Protein AF-A0A951I142-F1 (afdb_monomer)

Sequence (169 aa):
QSFSSNFLDASTYLPSLGVISCRGGTVGVTLNTLVACNNNSPLALSPLTGALIARDSRLITQEEYLNALNVGPVDPISGLPVGMQQVFLRGEAQTNTLVDVGNSKFAKFSDFRSSIGMELRVQVPIVNVPFRLIYAYNPNARRGFVDGVPNFFFDERKSVFRFSVGRTF

Secondary structure (DSSP, 8-state):
-----------SS----SEEEETTEEEE--HHHHHHHGGG--B-B-TTT-PEEEETTEEPBHHHHHHHHHHSPBPTTT-SBTT-EEE-------------STTSGGGSGGG----EEEEEEEEETTTTEEEEEEEEE-TT--EEE-TTSTT-EEE--SEEEEEEEPPP-

Nearest PDB structures (foldseek):
  8jx2-assembly1_D  TM=5.725E-01  e=5.400E+00  Staphylococcus aureus
  3anz-assembly1_A  TM=5.697E-01  e=9.063E+00  Staphylococcus aureus subsp. aureus Mu50

Solvent-accessible surface area (backbone atoms only — not comparable to full-atom values): 10702 Å² total; per-residue (Å²): 136,86,84,80,74,70,76,66,78,67,61,96,55,70,72,51,89,46,72,43,69,40,99,89,47,75,43,63,34,38,67,36,45,45,64,32,29,48,90,71,40,64,44,26,62,39,93,89,75,55,24,31,34,30,39,94,95,37,78,38,34,42,67,58,51,54,50,38,60,75,74,40,67,59,41,90,86,78,73,37,32,77,77,53,44,80,43,79,68,82,79,86,76,84,69,81,84,80,81,63,69,84,77,34,89,78,66,46,80,83,73,59,88,52,72,53,67,51,79,49,78,45,74,40,88,92,73,80,30,54,35,37,40,38,42,38,36,30,89,61,46,56,72,52,72,52,97,88,49,90,93,51,77,43,84,48,73,43,62,48,80,49,73,48,72,54,84,84,133

Radius of gyration: 36.81 Å; Cα contacts (8 Å, |Δi|>4): 239; chains: 1; bounding box: 65×28×104 Å

pLDDT: mean 73.98, std 14.58, range [32.69, 93.12]

Mean predicted aligned error: 17.91 Å

Structure (mmCIF, N/CA/C/O backbone):
data_AF-A0A951I142-F1
#
_entry.id   AF-A0A951I142-F1
#
loop_
_atom_site.group_PDB
_atom_site.id
_atom_site.type_symbol
_atom_site.label_atom_id
_atom_site.label_alt_id
_atom_site.label_comp_id
_atom_site.label_asym_id
_atom_site.label_entity_id
_atom_site.label_seq_id
_atom_site.pdbx_PDB_ins_code
_atom_site.Cartn_x
_atom_site.Cartn_y
_atom_s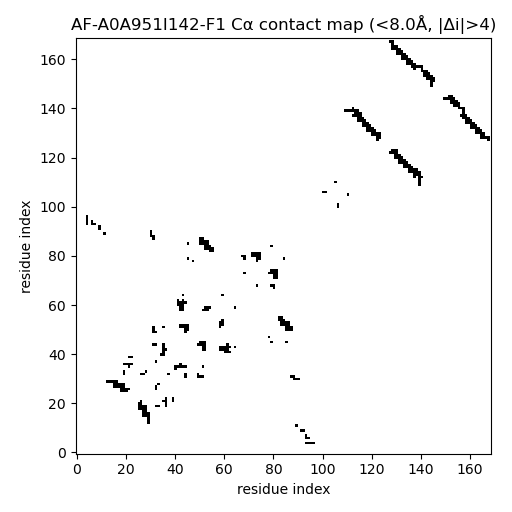ite.Cartn_z
_atom_site.occupancy
_atom_site.B_iso_or_equiv
_atom_site.auth_seq_id
_atom_site.auth_comp_id
_atom_site.auth_asym_id
_atom_site.auth_atom_id
_atom_site.pdbx_PDB_model_num
ATOM 1 N N . GLN A 1 1 ? -1.524 -13.698 -24.097 1.00 42.91 1 GLN A N 1
ATOM 2 C CA . GLN A 1 1 ? -1.167 -12.758 -23.016 1.00 42.91 1 GLN A CA 1
ATOM 3 C C . GLN A 1 1 ? -1.282 -13.538 -21.718 1.00 42.91 1 GLN A C 1
ATOM 5 O O . GLN A 1 1 ? -2.341 -14.092 -21.463 1.00 42.91 1 GLN A O 1
ATOM 10 N N . SER A 1 2 ? -0.170 -13.727 -21.009 1.00 32.69 2 SER A N 1
ATOM 11 C CA . SER A 1 2 ? -0.114 -14.514 -19.772 1.00 32.69 2 SER A CA 1
ATOM 12 C C . SER A 1 2 ? -0.295 -13.564 -18.597 1.00 32.69 2 SER A C 1
ATOM 14 O O . SER A 1 2 ? 0.588 -12.749 -18.338 1.00 32.69 2 SER A O 1
ATOM 16 N N . PHE A 1 3 ? -1.432 -13.652 -17.915 1.00 42.72 3 PHE A N 1
ATOM 17 C CA . PHE A 1 3 ? -1.680 -12.918 -16.680 1.00 42.72 3 PHE A CA 1
ATOM 18 C C . PHE A 1 3 ? -1.110 -13.743 -15.525 1.00 42.72 3 PHE A C 1
ATOM 20 O O . PHE A 1 3 ? -1.634 -14.805 -15.206 1.00 42.72 3 PHE A O 1
ATOM 27 N N . SER A 1 4 ? -0.004 -13.285 -14.941 1.00 44.56 4 SER A N 1
ATOM 28 C CA . SER A 1 4 ? 0.502 -13.819 -13.676 1.00 44.56 4 SER A CA 1
ATOM 29 C C . SER A 1 4 ? -0.005 -12.917 -12.557 1.00 44.56 4 SER A C 1
ATOM 31 O O . SER A 1 4 ? 0.505 -11.813 -12.363 1.00 44.56 4 SER A O 1
ATOM 33 N N . SER A 1 5 ? -1.048 -13.357 -11.858 1.00 44.28 5 SER A N 1
ATOM 34 C CA . SER A 1 5 ? -1.434 -12.791 -10.569 1.00 44.28 5 SER A CA 1
ATOM 35 C C . SER A 1 5 ? -0.555 -13.441 -9.504 1.00 44.28 5 SER A C 1
ATOM 37 O O . SER A 1 5 ? -0.893 -14.497 -8.972 1.00 44.28 5 SER A O 1
ATOM 39 N N . ASN A 1 6 ? 0.601 -12.844 -9.216 1.00 45.56 6 ASN A N 1
ATOM 40 C CA . ASN A 1 6 ? 1.310 -13.186 -7.990 1.00 45.56 6 ASN A CA 1
ATOM 41 C C . ASN A 1 6 ? 0.466 -12.666 -6.827 1.00 45.56 6 ASN A C 1
ATOM 43 O O . ASN A 1 6 ? 0.407 -11.461 -6.584 1.00 45.56 6 ASN A O 1
ATOM 47 N N . PHE A 1 7 ? -0.209 -13.578 -6.134 1.00 42.50 7 PHE A N 1
ATOM 48 C CA . PHE A 1 7 ? -0.746 -13.296 -4.815 1.00 42.50 7 PHE A CA 1
ATOM 49 C C . PHE A 1 7 ? 0.463 -13.048 -3.912 1.00 42.50 7 PHE A C 1
ATOM 51 O O . PHE A 1 7 ? 1.252 -13.956 -3.662 1.00 42.50 7 PHE A O 1
ATOM 58 N N . LEU A 1 8 ? 0.679 -11.796 -3.509 1.00 47.94 8 LEU A N 1
ATOM 59 C CA . LEU A 1 8 ? 1.603 -11.524 -2.417 1.00 47.94 8 LEU A CA 1
ATOM 60 C C . LEU A 1 8 ? 0.965 -12.121 -1.166 1.00 47.94 8 LEU A C 1
ATOM 62 O O . LEU A 1 8 ? -0.186 -11.794 -0.868 1.00 47.94 8 LEU A O 1
ATOM 66 N N . ASP A 1 9 ? 1.695 -12.980 -0.455 1.00 42.53 9 ASP A N 1
ATOM 67 C CA . ASP A 1 9 ? 1.294 -13.394 0.885 1.00 42.53 9 ASP A CA 1
ATOM 68 C C . ASP A 1 9 ? 1.057 -12.120 1.689 1.00 42.53 9 ASP A C 1
ATOM 70 O O . ASP A 1 9 ? 1.967 -11.303 1.871 1.00 42.53 9 ASP A O 1
ATOM 74 N N . ALA A 1 10 ? -0.199 -11.903 2.077 1.00 44.53 10 ALA A N 1
ATOM 75 C CA . ALA A 1 10 ? -0.598 -10.725 2.817 1.00 44.53 10 ALA A CA 1
ATOM 76 C C . ALA A 1 10 ? 0.326 -10.618 4.030 1.00 44.53 10 ALA A C 1
ATOM 78 O O . ALA A 1 10 ? 0.331 -11.511 4.885 1.00 44.53 10 ALA A O 1
ATOM 79 N N . SER A 1 11 ? 1.122 -9.543 4.110 1.00 45.88 11 SER A N 1
ATOM 80 C CA . SER A 1 11 ? 1.805 -9.249 5.359 1.00 45.88 11 SER A CA 1
ATOM 81 C C . SER A 1 11 ? 0.704 -9.198 6.407 1.00 45.88 11 SER A C 1
ATOM 83 O O . SER A 1 11 ? -0.268 -8.452 6.284 1.00 45.88 11 SER A O 1
ATOM 85 N N . THR A 1 12 ? 0.824 -10.055 7.417 1.00 44.72 12 THR A N 1
ATOM 86 C CA . THR A 1 12 ? -0.150 -10.268 8.500 1.00 44.72 12 THR A CA 1
ATOM 87 C C . THR A 1 12 ? -0.493 -8.994 9.274 1.00 44.72 12 THR A C 1
ATOM 89 O O . THR A 1 12 ? -1.394 -8.981 10.109 1.00 44.72 12 THR A O 1
ATOM 92 N N . TYR A 1 13 ? 0.195 -7.913 8.937 1.00 47.22 13 TYR A N 1
ATOM 93 C CA . TYR A 1 13 ? 0.008 -6.553 9.357 1.00 47.22 13 TYR A CA 1
ATOM 94 C C . TYR A 1 13 ? 0.108 -5.725 8.077 1.00 47.22 13 TYR A C 1
ATOM 96 O O . TYR A 1 13 ? 1.177 -5.678 7.469 1.00 47.22 13 TYR A O 1
ATOM 104 N N . LEU A 1 14 ? -0.973 -5.078 7.637 1.00 50.75 14 LEU A N 1
ATOM 105 C CA . LEU A 1 14 ? -0.798 -3.853 6.856 1.00 50.75 14 LEU A CA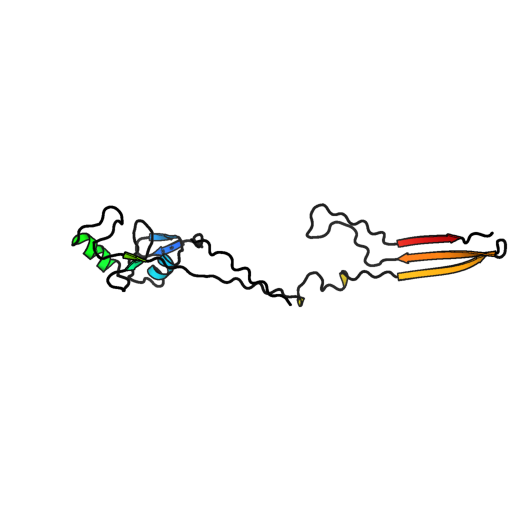 1
ATOM 106 C C . LEU A 1 14 ? 0.090 -2.958 7.737 1.00 50.75 14 LEU A C 1
ATOM 108 O O . LEU A 1 14 ? -0.359 -2.620 8.839 1.00 50.75 14 LEU A O 1
ATOM 112 N N . PRO A 1 15 ? 1.348 -2.645 7.360 1.00 52.84 15 PRO A N 1
ATOM 113 C CA . PRO A 1 15 ? 2.117 -1.666 8.113 1.00 52.84 15 PRO A CA 1
ATOM 114 C C . PRO A 1 15 ? 1.267 -0.402 8.146 1.00 52.84 15 PRO A C 1
ATOM 116 O O . PRO A 1 15 ? 0.698 -0.025 7.118 1.00 52.84 15 PRO A O 1
ATOM 119 N N . SER A 1 16 ? 1.081 0.168 9.338 1.00 56.44 16 SER A N 1
ATOM 120 C CA . SER A 1 16 ? 0.056 1.179 9.551 1.00 56.44 16 SER A CA 1
ATOM 121 C C . SER A 1 16 ? 0.185 2.277 8.504 1.00 56.44 16 SER A C 1
ATOM 123 O O . SER A 1 16 ? 1.187 2.991 8.491 1.00 56.44 16 SER A O 1
ATOM 125 N N . LEU A 1 17 ? -0.812 2.419 7.626 1.00 65.62 17 LEU A N 1
ATOM 126 C CA . LEU A 1 17 ? -0.804 3.388 6.520 1.00 65.62 17 LEU A CA 1
ATOM 127 C C . LEU A 1 17 ? -0.955 4.846 7.009 1.00 65.62 17 LEU A C 1
ATOM 129 O O . LEU A 1 17 ? -1.375 5.723 6.261 1.00 65.62 17 LEU A O 1
ATOM 133 N N . GLY A 1 18 ? -0.646 5.103 8.280 1.00 77.94 18 GLY A N 1
ATOM 134 C CA . GLY A 1 18 ? -0.824 6.364 8.976 1.00 77.94 18 GLY A CA 1
ATOM 135 C C . GLY A 1 18 ? -1.423 6.164 10.365 1.00 77.94 18 GLY A C 1
ATOM 136 O O . GLY A 1 18 ? -1.420 5.063 10.925 1.00 77.94 18 GLY A O 1
ATOM 137 N N . VAL A 1 19 ? -1.961 7.252 10.905 1.00 82.75 19 VAL A N 1
ATOM 138 C CA . VAL A 1 19 ? -2.717 7.281 12.159 1.00 82.75 19 VAL A CA 1
ATOM 139 C C . VAL A 1 19 ? -4.148 7.728 11.888 1.00 82.75 19 VAL A C 1
ATOM 141 O O . VAL A 1 19 ? -4.388 8.557 11.012 1.00 82.75 19 VAL A O 1
ATOM 144 N N . ILE A 1 20 ? -5.100 7.180 12.636 1.00 84.69 20 ILE A N 1
ATOM 145 C CA . ILE A 1 20 ? -6.508 7.580 12.610 1.00 84.69 20 ILE A CA 1
ATOM 146 C C . ILE A 1 20 ? -6.900 8.133 13.981 1.00 84.69 20 ILE A C 1
ATOM 148 O O . ILE A 1 20 ? -6.397 7.686 15.015 1.00 84.69 20 ILE A O 1
ATOM 152 N N . SER A 1 21 ? -7.773 9.140 13.980 1.00 84.56 21 SER A N 1
ATOM 153 C CA . SER A 1 21 ? -8.368 9.672 15.205 1.00 84.56 21 SER A CA 1
ATOM 154 C C . SER A 1 21 ? -9.431 8.707 15.723 1.00 84.56 21 SER A C 1
ATOM 156 O O . SER A 1 21 ? -10.316 8.293 14.977 1.00 84.56 21 SER A O 1
ATOM 158 N N . CYS A 1 22 ? -9.340 8.363 17.000 1.00 83.12 22 CYS A N 1
ATOM 159 C CA . CYS A 1 22 ? -10.247 7.472 17.704 1.00 83.12 22 CYS A CA 1
ATOM 160 C C . CYS A 1 22 ? -10.724 8.117 19.006 1.00 83.12 22 CYS A C 1
ATOM 162 O O . CYS A 1 22 ? -10.130 9.068 19.524 1.00 83.12 22 CYS A O 1
ATOM 164 N N . ARG A 1 23 ? -11.782 7.551 19.592 1.00 74.69 23 ARG A N 1
ATOM 165 C CA . ARG A 1 23 ? -12.269 7.943 20.919 1.00 74.69 23 ARG A CA 1
ATOM 166 C C . ARG A 1 23 ? -11.183 7.619 21.960 1.00 74.69 23 ARG A C 1
ATOM 168 O O . ARG A 1 23 ? -10.997 6.465 22.329 1.00 74.69 23 ARG A O 1
ATOM 175 N N . GLY A 1 24 ? -10.436 8.639 22.388 1.00 74.19 24 GLY A N 1
ATOM 176 C CA . GLY A 1 24 ? -9.335 8.504 23.352 1.00 74.19 24 GLY A CA 1
ATOM 177 C C . GLY A 1 24 ? -7.922 8.727 22.798 1.00 74.19 24 GLY A C 1
ATOM 178 O O . GLY A 1 24 ? -6.973 8.611 23.567 1.00 74.19 24 GLY A O 1
ATOM 179 N N . GLY A 1 25 ? -7.750 9.078 21.516 1.00 79.31 25 GLY A N 1
ATOM 180 C CA . GLY A 1 25 ? -6.443 9.481 20.984 1.00 79.31 25 GLY A CA 1
ATOM 181 C C . GLY A 1 25 ? -6.239 9.169 19.504 1.00 79.31 25 GLY A C 1
ATOM 182 O O . GLY A 1 25 ? -7.184 8.902 18.767 1.00 79.31 25 GLY A O 1
ATOM 183 N N . THR A 1 26 ? -4.982 9.202 19.068 1.00 82.12 26 THR A N 1
ATOM 184 C CA . THR A 1 26 ? -4.578 8.743 17.733 1.00 82.12 26 THR A CA 1
ATOM 185 C C . THR A 1 26 ? -3.978 7.347 17.837 1.00 82.12 26 THR A C 1
ATOM 187 O O . THR A 1 26 ? -3.190 7.067 18.738 1.00 82.12 26 THR A O 1
ATOM 190 N N . VAL A 1 27 ? -4.362 6.453 16.929 1.00 81.31 27 VAL A N 1
ATOM 191 C CA . VAL A 1 27 ? -3.848 5.075 16.875 1.00 81.31 27 VAL A CA 1
ATOM 192 C C . VAL A 1 27 ? -3.393 4.736 15.465 1.00 81.31 27 VAL A C 1
ATOM 194 O O . VAL A 1 27 ? -3.862 5.324 14.489 1.00 81.31 27 VAL A O 1
ATOM 197 N N . GLY A 1 28 ? -2.482 3.770 15.353 1.00 81.94 28 GLY A N 1
ATOM 198 C CA . GLY A 1 28 ? -2.040 3.254 14.062 1.00 81.94 28 GLY A CA 1
ATOM 199 C C . GLY A 1 28 ? -3.207 2.696 13.246 1.00 81.94 28 GLY A C 1
ATOM 200 O O . GLY A 1 28 ? -4.099 2.019 13.765 1.00 81.94 28 GLY A O 1
ATOM 201 N N . VAL A 1 29 ? -3.197 2.989 11.949 1.00 82.75 29 VAL A N 1
ATOM 202 C CA . VAL A 1 29 ? -4.170 2.477 10.982 1.00 82.75 29 VAL A CA 1
ATOM 203 C C . VAL A 1 29 ? -3.993 0.966 10.827 1.00 82.75 29 VAL A C 1
ATOM 205 O O . VAL A 1 29 ? -2.986 0.494 10.317 1.00 82.75 29 VAL A O 1
ATOM 208 N N . THR A 1 30 ? -4.994 0.205 11.248 1.00 82.88 30 THR A N 1
ATOM 209 C CA . THR A 1 30 ? -5.127 -1.245 11.059 1.00 82.88 30 THR A CA 1
ATOM 210 C C . THR A 1 30 ? -6.574 -1.540 10.677 1.00 82.88 30 THR A C 1
ATOM 212 O O . THR A 1 30 ? -7.450 -0.711 10.911 1.00 82.88 30 THR A O 1
ATOM 215 N N . LEU A 1 31 ? -6.873 -2.719 10.129 1.00 84.44 31 LEU A N 1
ATOM 216 C CA . LEU A 1 31 ? -8.261 -3.077 9.795 1.00 84.44 31 LEU A CA 1
ATOM 217 C C . LEU A 1 31 ? -9.191 -3.001 11.020 1.00 84.44 31 LEU A C 1
ATOM 219 O O . LEU A 1 31 ? -10.311 -2.508 10.909 1.00 84.44 31 LEU A O 1
ATOM 223 N N . ASN A 1 32 ? -8.704 -3.406 12.196 1.00 88.19 32 ASN A N 1
ATOM 224 C CA . ASN A 1 32 ? -9.463 -3.332 13.447 1.00 88.19 32 ASN A CA 1
ATOM 225 C C . ASN A 1 32 ? -9.742 -1.882 13.865 1.00 88.19 32 ASN A C 1
ATOM 227 O O . ASN A 1 32 ? -10.880 -1.540 14.181 1.00 88.19 32 ASN A O 1
ATOM 231 N N . THR A 1 33 ? -8.718 -1.020 13.846 1.00 85.88 33 THR A N 1
ATOM 232 C CA . THR A 1 33 ? -8.860 0.393 14.235 1.00 85.88 33 THR A CA 1
ATOM 233 C C . THR A 1 33 ? -9.657 1.193 13.210 1.00 85.88 33 THR A C 1
ATOM 235 O O . THR A 1 33 ? -10.387 2.097 13.597 1.00 85.88 33 THR A O 1
ATOM 238 N N . LEU A 1 34 ? -9.613 0.831 11.923 1.00 87.25 34 LEU A N 1
ATOM 239 C CA . LEU A 1 34 ? -10.508 1.401 10.916 1.00 87.25 34 LEU A CA 1
ATOM 240 C C . LEU A 1 34 ? -11.959 1.076 11.239 1.00 87.25 34 LEU A C 1
ATOM 242 O O . LEU A 1 34 ? -12.777 1.980 11.261 1.00 87.25 34 LEU A O 1
ATOM 246 N N . VAL A 1 35 ? -12.291 -0.181 11.526 1.00 88.19 35 VAL A N 1
ATOM 247 C CA . VAL A 1 35 ? -13.680 -0.542 11.843 1.00 88.19 35 VAL A CA 1
ATOM 248 C C . VAL A 1 35 ? -14.146 0.112 13.143 1.00 88.19 35 VAL A C 1
ATOM 250 O O . VAL A 1 35 ? -15.246 0.654 13.180 1.00 88.19 35 VAL A O 1
ATOM 253 N N . ALA A 1 36 ? -13.309 0.126 14.182 1.00 87.56 36 ALA A N 1
ATOM 254 C CA . ALA A 1 36 ? -13.675 0.723 15.464 1.00 87.56 36 ALA A CA 1
ATOM 255 C C . ALA A 1 36 ? -13.761 2.257 15.435 1.00 87.56 36 ALA A C 1
ATOM 257 O O . ALA A 1 36 ? -14.576 2.833 16.151 1.00 87.56 36 ALA A O 1
ATOM 258 N N . CYS A 1 37 ? -12.959 2.936 14.615 1.00 87.88 37 CYS A N 1
ATOM 259 C CA . CYS A 1 37 ? -12.877 4.399 14.632 1.00 87.88 37 CYS A CA 1
ATOM 260 C C . CYS A 1 37 ? -13.482 5.077 13.406 1.00 87.88 37 CYS A C 1
ATOM 262 O O . CYS A 1 37 ? -13.600 6.303 13.384 1.00 87.88 37 CYS A O 1
ATOM 264 N N . ASN A 1 38 ? -13.910 4.314 12.399 1.00 85.88 38 ASN A N 1
ATOM 265 C CA . ASN A 1 38 ? -14.650 4.870 11.278 1.00 85.88 38 ASN A CA 1
ATOM 266 C C . ASN A 1 38 ? -15.959 5.491 11.780 1.00 85.88 38 ASN A C 1
ATOM 268 O O . ASN A 1 38 ? -16.754 4.841 12.458 1.00 85.88 38 ASN A O 1
ATOM 272 N N . ASN A 1 39 ? -16.162 6.763 11.441 1.00 82.75 39 ASN A N 1
ATOM 273 C CA . ASN A 1 39 ? -17.351 7.537 11.784 1.00 82.75 39 ASN A CA 1
ATOM 274 C C . ASN A 1 39 ? -17.733 7.497 13.281 1.00 82.75 39 ASN A C 1
ATOM 276 O O . ASN A 1 39 ? -18.913 7.451 13.619 1.00 82.75 39 ASN A O 1
ATOM 280 N N . ASN A 1 40 ? -16.737 7.493 14.179 1.00 74.25 40 ASN A N 1
ATOM 281 C CA . ASN A 1 40 ? -16.938 7.442 15.634 1.00 74.25 40 ASN A CA 1
ATOM 282 C C . ASN A 1 40 ? -17.825 6.272 16.095 1.00 74.25 40 ASN A C 1
ATOM 284 O O . ASN A 1 40 ? -18.698 6.444 16.949 1.00 74.25 40 ASN A O 1
ATOM 288 N N . SER A 1 41 ? -17.615 5.080 15.528 1.00 86.88 41 SER A N 1
ATOM 289 C CA . SER A 1 41 ? -18.342 3.892 15.973 1.00 86.88 41 SER A CA 1
ATOM 290 C C . SER A 1 41 ? -18.115 3.640 17.478 1.00 86.88 41 SER A C 1
ATOM 292 O O . SER A 1 41 ? -17.021 3.891 17.991 1.00 86.88 41 SER A O 1
ATOM 294 N N . PRO A 1 42 ? -19.115 3.133 18.219 1.00 89.56 42 PR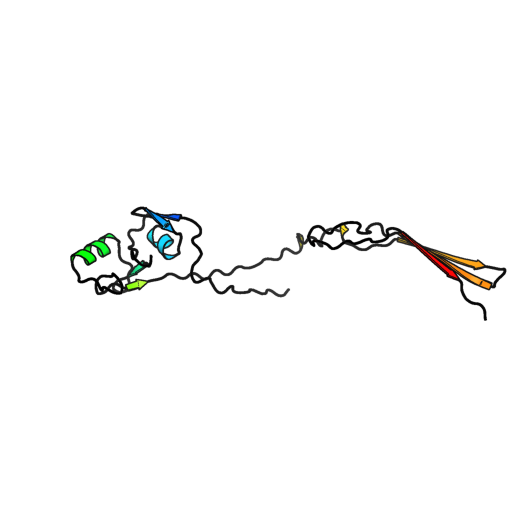O A N 1
ATOM 295 C CA . PRO A 1 42 ? -18.989 2.925 19.658 1.00 89.56 42 PRO A CA 1
ATOM 296 C C . PRO A 1 42 ? -18.204 1.656 20.026 1.00 89.56 42 PRO A C 1
ATOM 298 O O . PRO A 1 42 ? -18.256 1.255 21.183 1.00 89.56 42 PRO A O 1
ATOM 301 N N . LEU A 1 43 ? -17.528 0.989 19.086 1.00 91.50 43 LEU A N 1
ATOM 302 C CA . LEU A 1 43 ? -16.925 -0.336 19.275 1.00 91.50 43 LEU A CA 1
ATOM 303 C C . LEU A 1 43 ? -15.700 -0.316 20.208 1.00 91.50 43 LEU A C 1
ATOM 305 O O . LEU A 1 43 ? -14.917 0.633 20.212 1.00 91.50 43 LEU A O 1
ATOM 309 N N . ALA A 1 44 ? -15.520 -1.384 20.989 1.00 89.56 44 ALA A N 1
ATOM 310 C CA . ALA A 1 44 ? -14.384 -1.534 21.897 1.00 89.56 44 ALA A CA 1
ATOM 311 C C . ALA A 1 44 ? -13.160 -2.169 21.218 1.00 89.56 44 ALA A C 1
ATOM 313 O O . ALA A 1 44 ? -13.278 -3.122 20.441 1.00 89.56 44 ALA A O 1
ATOM 314 N N . LEU A 1 45 ? -11.975 -1.688 21.599 1.00 89.06 45 LEU A N 1
ATOM 315 C CA . LEU A 1 45 ? -10.680 -2.250 21.222 1.00 89.06 45 LEU A CA 1
ATOM 316 C C . LEU A 1 45 ? -9.940 -2.754 22.466 1.00 89.06 45 LEU A C 1
ATOM 318 O O . LEU A 1 45 ? -9.973 -2.107 23.514 1.00 89.06 45 LEU A O 1
ATOM 322 N N . SER A 1 46 ? -9.240 -3.882 22.342 1.00 86.00 46 SER A N 1
ATOM 323 C CA . SER A 1 46 ? -8.359 -4.382 23.398 1.00 86.00 46 SER A CA 1
ATOM 324 C C . SER A 1 46 ? -7.163 -3.439 23.581 1.00 86.00 46 SER A C 1
ATOM 326 O O . SER A 1 46 ? -6.476 -3.148 22.596 1.00 86.00 46 SER A O 1
ATOM 328 N N . PRO A 1 47 ? -6.860 -2.997 24.817 1.00 78.31 47 PRO A N 1
ATOM 329 C CA . PRO A 1 47 ? -5.742 -2.092 25.078 1.00 78.31 47 PRO A CA 1
ATOM 330 C C . PRO A 1 47 ? -4.377 -2.747 24.832 1.00 78.31 47 PRO A C 1
ATOM 332 O O . PRO A 1 47 ? -3.402 -2.042 24.591 1.00 78.31 47 PRO A O 1
ATOM 335 N N . LEU A 1 48 ? -4.299 -4.082 24.885 1.00 76.94 48 LEU A N 1
ATOM 336 C CA . LEU A 1 48 ? -3.039 -4.812 24.756 1.00 76.94 48 LEU A CA 1
ATOM 337 C C . LEU A 1 48 ? -2.689 -5.116 23.292 1.00 76.94 48 LEU A C 1
ATOM 339 O O . LEU A 1 48 ? -1.531 -5.034 22.897 1.00 76.94 48 LEU A O 1
ATOM 343 N N . THR A 1 49 ? -3.689 -5.489 22.488 1.00 78.06 49 THR A N 1
ATOM 344 C CA . THR A 1 49 ? -3.480 -6.024 21.130 1.00 78.06 49 THR A CA 1
ATOM 345 C C . THR A 1 49 ? -4.092 -5.174 20.021 1.00 78.06 49 THR A C 1
ATOM 347 O O . THR A 1 49 ? -3.839 -5.441 18.848 1.00 78.06 49 THR A O 1
ATOM 350 N N . GLY A 1 50 ? -4.925 -4.177 20.345 1.00 81.56 50 GLY A N 1
ATOM 351 C CA . GLY A 1 50 ? -5.681 -3.417 19.343 1.00 81.56 50 GLY A CA 1
ATOM 352 C C . GLY A 1 50 ? -6.702 -4.268 18.572 1.00 81.56 50 GLY A C 1
ATOM 353 O O . GLY A 1 50 ? -7.133 -3.890 17.481 1.00 81.56 50 GLY A O 1
ATOM 354 N N . ALA A 1 51 ? -7.060 -5.442 19.099 1.00 87.62 51 ALA A N 1
ATOM 355 C CA . ALA A 1 51 ? -8.092 -6.312 18.544 1.00 87.62 51 ALA A CA 1
ATOM 356 C C . ALA A 1 51 ? -9.494 -5.765 18.821 1.00 87.62 51 ALA A C 1
ATOM 358 O O . ALA A 1 51 ? -9.706 -5.105 19.839 1.00 87.62 51 ALA A O 1
ATOM 359 N N . LEU A 1 52 ? -10.463 -6.098 17.969 1.00 90.00 52 LEU A N 1
ATOM 360 C CA . LEU A 1 52 ? -11.871 -5.873 18.292 1.00 90.00 52 LEU A CA 1
ATOM 361 C C . LEU A 1 52 ? -12.285 -6.827 19.411 1.00 90.00 52 LEU A C 1
ATOM 363 O O . LEU A 1 52 ? -11.830 -7.971 19.450 1.00 90.00 52 LEU A O 1
ATOM 367 N N . ILE A 1 53 ? -13.156 -6.376 20.307 1.00 92.19 53 ILE A N 1
ATOM 368 C CA . ILE A 1 53 ? -13.684 -7.238 21.365 1.00 92.19 53 ILE A CA 1
ATOM 369 C C . ILE A 1 53 ? -15.076 -7.717 20.964 1.00 92.19 53 ILE A C 1
ATOM 371 O O . ILE A 1 53 ? -15.937 -6.928 20.567 1.00 92.19 53 ILE A O 1
ATOM 375 N N . ALA A 1 54 ? -15.292 -9.022 21.077 1.00 93.12 54 ALA A N 1
ATOM 376 C CA . ALA A 1 54 ? -16.576 -9.658 20.856 1.00 93.12 54 ALA A CA 1
ATOM 377 C C . ALA A 1 54 ? -17.046 -10.394 22.111 1.00 93.12 54 ALA A C 1
ATOM 379 O O . ALA A 1 54 ? -16.245 -10.901 22.897 1.00 93.12 54 ALA A O 1
ATOM 380 N N . ARG A 1 55 ? -18.364 -10.473 22.266 1.00 91.50 55 ARG A N 1
ATOM 381 C CA . ARG A 1 55 ? -19.055 -11.269 23.277 1.00 91.50 55 ARG A CA 1
ATOM 382 C C . ARG A 1 55 ? -20.257 -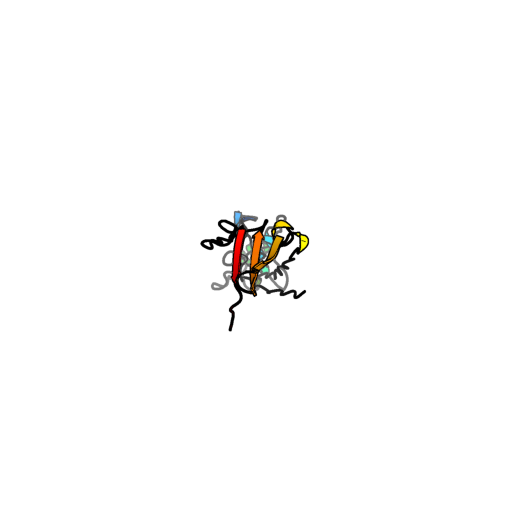11.925 22.614 1.00 91.50 55 ARG A C 1
ATOM 384 O O . ARG A 1 55 ? -20.973 -11.250 21.882 1.00 91.50 55 ARG A O 1
ATOM 391 N N . ASP A 1 56 ? -20.465 -13.220 22.841 1.00 89.38 56 ASP A N 1
ATOM 392 C CA . ASP A 1 56 ? -21.637 -13.957 22.342 1.00 89.38 56 ASP A CA 1
ATOM 393 C C . ASP A 1 56 ? -21.919 -13.703 20.844 1.00 89.38 56 ASP A C 1
ATOM 395 O O . ASP A 1 56 ? -23.040 -13.394 20.451 1.00 89.38 56 ASP A O 1
ATOM 399 N N . SER A 1 57 ? -20.882 -13.782 19.996 1.00 87.50 57 SER A N 1
ATOM 400 C CA . SER A 1 57 ? -20.916 -13.542 18.535 1.00 87.50 57 SER A CA 1
ATOM 401 C C . SER A 1 57 ? -21.215 -12.113 18.048 1.00 87.50 57 SER A C 1
ATOM 403 O O . SER A 1 57 ? -21.296 -11.894 16.839 1.00 87.50 57 SER A O 1
ATOM 405 N N . ARG A 1 58 ? -21.300 -11.115 18.938 1.00 92.12 58 ARG A N 1
ATOM 406 C CA 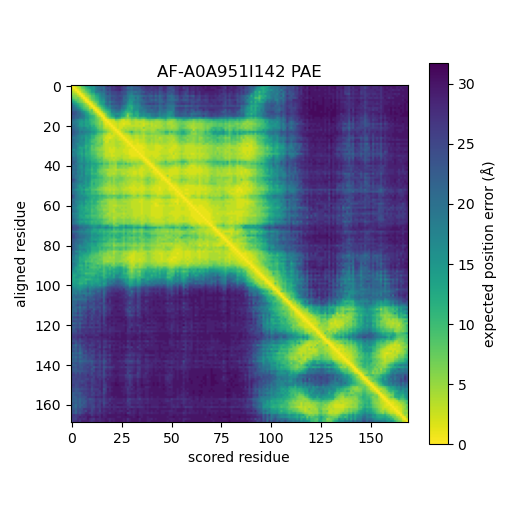. ARG A 1 58 ? -21.411 -9.695 18.559 1.00 92.12 58 ARG A CA 1
ATOM 407 C C . ARG A 1 58 ? -20.206 -8.883 19.014 1.00 92.12 58 ARG A C 1
ATOM 409 O O . ARG A 1 58 ? -19.618 -9.156 20.058 1.00 92.12 58 ARG A O 1
ATOM 416 N N . LEU A 1 59 ? -19.860 -7.856 18.242 1.00 92.31 59 LEU A N 1
ATOM 417 C CA . LEU A 1 59 ? -18.901 -6.845 18.684 1.00 92.31 59 LEU A CA 1
ATOM 418 C C . LEU A 1 59 ? -19.536 -6.001 19.793 1.00 92.31 59 LEU A C 1
ATOM 420 O O . LEU A 1 59 ? -20.721 -5.668 19.720 1.00 92.31 59 LEU A O 1
ATOM 424 N N . ILE A 1 60 ? -18.754 -5.675 20.818 1.00 92.88 60 ILE A N 1
ATOM 425 C CA . ILE A 1 60 ? -19.237 -4.903 21.968 1.00 92.88 60 ILE A CA 1
ATOM 426 C C . ILE A 1 60 ? -18.844 -3.435 21.860 1.00 92.88 60 ILE A C 1
ATOM 428 O O . ILE A 1 60 ? -17.884 -3.075 21.172 1.00 92.88 60 ILE A O 1
ATOM 432 N N . THR A 1 61 ? -19.571 -2.582 22.579 1.00 92.88 61 THR A N 1
ATOM 433 C CA . THR A 1 61 ? -19.229 -1.164 22.676 1.00 92.88 61 THR A CA 1
ATOM 434 C C . THR A 1 61 ? -18.175 -0.906 23.749 1.00 92.88 61 THR A C 1
ATOM 436 O O . THR A 1 61 ? -18.001 -1.695 24.678 1.00 92.88 61 THR A O 1
ATOM 439 N N . GLN A 1 62 ? -17.474 0.224 23.650 1.00 88.44 62 GLN A N 1
ATOM 440 C CA . GLN A 1 62 ? -16.501 0.659 24.653 1.00 88.44 62 GLN A CA 1
ATOM 441 C C . GLN A 1 62 ? -17.142 0.794 26.040 1.00 88.44 62 GLN A C 1
ATOM 443 O O . GLN A 1 62 ? -16.532 0.433 27.040 1.00 88.44 62 GLN A O 1
ATOM 448 N N . GLU A 1 63 ? -18.382 1.268 26.107 1.00 90.19 63 GLU A N 1
ATOM 449 C CA . GLU A 1 63 ? -19.124 1.417 27.362 1.00 90.19 63 GLU A CA 1
ATOM 450 C C . GLU A 1 63 ? -19.486 0.055 27.967 1.00 90.19 63 GLU A C 1
ATOM 452 O O . GLU A 1 63 ? -19.333 -0.146 29.170 1.00 90.19 63 GLU A O 1
ATOM 457 N N . GLU A 1 64 ? -19.882 -0.912 27.134 1.00 90.56 64 GLU A N 1
ATOM 458 C CA . GLU A 1 64 ? -20.131 -2.287 27.574 1.00 90.56 64 GLU A CA 1
ATOM 459 C C . GLU A 1 64 ? -18.847 -2.961 28.083 1.00 90.56 64 GLU A C 1
ATOM 461 O O . GLU A 1 64 ? -18.870 -3.643 29.108 1.00 90.56 64 GLU A O 1
ATOM 466 N N . TYR A 1 65 ? -17.716 -2.717 27.416 1.00 89.88 65 TYR A N 1
ATOM 467 C CA . TYR A 1 65 ? -16.402 -3.183 27.855 1.00 89.88 65 TYR A CA 1
ATOM 468 C C . TYR A 1 65 ? -15.993 -2.586 29.209 1.00 89.88 65 TYR A C 1
ATOM 470 O O . TYR A 1 65 ? -15.608 -3.321 30.118 1.00 89.88 65 TYR A O 1
ATOM 478 N N . LEU A 1 66 ? -16.127 -1.267 29.377 1.00 89.44 66 LEU A N 1
ATOM 479 C CA . LEU A 1 66 ? -15.810 -0.585 30.635 1.00 89.44 66 LEU A CA 1
ATOM 480 C C . LEU A 1 66 ? -16.714 -1.053 31.779 1.00 89.44 66 LEU A C 1
ATOM 482 O O . LEU A 1 66 ? -16.238 -1.255 32.893 1.00 89.44 66 LEU A O 1
ATOM 486 N N . ASN A 1 67 ? -18.002 -1.273 31.513 1.00 91.44 67 ASN A N 1
ATOM 487 C CA . ASN A 1 67 ? -18.910 -1.822 32.514 1.00 91.44 67 ASN A CA 1
ATOM 488 C C . ASN A 1 67 ? -18.503 -3.251 32.912 1.00 91.44 67 ASN A C 1
ATOM 490 O O . ASN A 1 67 ? -18.456 -3.578 34.094 1.00 91.44 67 ASN A O 1
ATOM 494 N N . ALA A 1 68 ? -18.125 -4.092 31.945 1.00 88.38 68 ALA A N 1
ATOM 495 C CA . ALA A 1 68 ? -17.675 -5.452 32.225 1.00 88.38 68 ALA A CA 1
ATOM 496 C C . ALA A 1 68 ? -16.370 -5.508 33.035 1.00 88.38 68 ALA A C 1
ATOM 498 O O . ALA A 1 68 ? -16.239 -6.382 33.891 1.00 88.38 68 ALA A O 1
ATOM 499 N N . LEU A 1 69 ? -15.447 -4.562 32.824 1.00 87.81 69 LEU A N 1
ATOM 500 C CA . LEU A 1 69 ? -14.238 -4.421 33.646 1.00 87.81 69 LEU A CA 1
ATOM 501 C C . LEU A 1 69 ? -14.548 -4.108 35.117 1.00 87.81 69 LEU A C 1
ATOM 503 O O . LEU A 1 69 ? -13.788 -4.508 35.992 1.00 87.81 69 LEU A O 1
ATOM 507 N N . ASN A 1 70 ? -15.656 -3.416 35.398 1.00 87.25 70 ASN A N 1
ATOM 508 C CA . ASN A 1 70 ? -16.058 -3.079 36.767 1.00 87.25 70 ASN A CA 1
ATOM 509 C C . ASN A 1 70 ? -16.810 -4.216 37.479 1.00 87.25 70 ASN A C 1
ATOM 511 O O . ASN A 1 70 ? -16.880 -4.225 38.706 1.00 87.25 70 ASN A O 1
ATOM 515 N N . VAL A 1 71 ? -17.407 -5.147 36.727 1.00 85.50 71 VAL A N 1
ATOM 516 C CA . VAL A 1 71 ? -18.310 -6.182 37.265 1.00 85.50 71 VAL A CA 1
ATOM 517 C C . VAL A 1 71 ? -17.640 -7.556 37.357 1.00 85.50 71 VAL A C 1
ATOM 519 O O . VAL A 1 71 ? -17.960 -8.330 38.258 1.00 85.50 71 VAL A O 1
ATOM 522 N N . GLY A 1 72 ? -16.752 -7.892 36.418 1.00 79.75 72 GLY A N 1
ATOM 523 C CA . GLY A 1 72 ? -16.215 -9.244 36.265 1.00 79.75 72 GLY A CA 1
ATOM 524 C C . GLY A 1 72 ? -14.733 -9.377 36.622 1.00 79.75 72 GLY A C 1
ATOM 525 O O . GLY A 1 72 ? -13.975 -8.418 36.485 1.00 79.75 72 GLY A O 1
ATOM 526 N N . PRO A 1 73 ? -14.281 -10.581 37.025 1.00 84.81 73 PRO A N 1
ATOM 527 C CA . PRO A 1 73 ? -12.858 -10.877 37.081 1.00 84.81 73 PRO A CA 1
ATOM 528 C C . PRO A 1 73 ? -12.246 -10.753 35.679 1.00 84.81 73 PRO A C 1
ATOM 530 O O . PRO A 1 73 ? -12.843 -11.163 34.678 1.00 84.81 73 PRO A O 1
ATOM 533 N N . VAL A 1 74 ? -11.050 -10.177 35.623 1.00 86.12 74 VAL A N 1
ATOM 534 C CA . VAL A 1 74 ? -10.263 -10.011 34.398 1.00 86.12 74 VAL A CA 1
ATOM 535 C C . VAL A 1 74 ? -9.212 -11.110 34.355 1.00 86.12 74 VAL A C 1
ATOM 537 O O . VAL A 1 74 ? -8.511 -11.342 35.340 1.00 86.12 74 VAL A O 1
ATOM 540 N N . ASP A 1 75 ? -9.113 -11.798 33.223 1.00 83.12 75 ASP A N 1
ATOM 541 C CA . ASP A 1 75 ? -8.092 -12.822 33.019 1.00 83.12 75 ASP A CA 1
ATOM 542 C C . ASP A 1 75 ? -6.696 -12.166 32.909 1.00 83.12 75 ASP A C 1
ATOM 544 O O . ASP A 1 75 ? -6.502 -11.295 32.054 1.00 83.12 75 ASP A O 1
ATOM 548 N N . PRO A 1 76 ? -5.709 -12.557 33.742 1.00 81.12 76 PRO A N 1
ATOM 549 C CA . PRO A 1 76 ? -4.379 -11.945 33.755 1.00 81.12 76 PRO A CA 1
ATOM 550 C C . PRO A 1 76 ? -3.572 -12.157 32.468 1.00 81.12 76 PRO A C 1
ATOM 552 O O . PRO A 1 76 ? -2.624 -11.412 32.231 1.00 81.12 76 PRO A O 1
ATOM 555 N N . ILE A 1 77 ? -3.910 -13.157 31.645 1.00 79.31 77 ILE A N 1
ATOM 556 C CA . ILE A 1 77 ? -3.171 -13.447 30.406 1.00 79.31 77 ILE A CA 1
ATOM 557 C C . ILE A 1 77 ? -3.724 -12.621 29.243 1.00 79.31 77 ILE A C 1
ATOM 559 O O . ILE A 1 77 ? -2.968 -11.991 28.505 1.00 79.31 77 ILE A O 1
ATOM 563 N N . SER A 1 78 ? -5.046 -12.624 29.064 1.00 77.19 78 SER A N 1
ATOM 564 C CA . SER A 1 78 ? -5.696 -11.922 27.951 1.00 77.19 78 SER A CA 1
ATOM 565 C C . SER A 1 78 ? -6.039 -10.460 28.250 1.00 77.19 78 SER A C 1
ATOM 567 O O . SER A 1 78 ? -6.290 -9.698 27.313 1.00 77.19 78 SER A O 1
ATOM 569 N N . GLY A 1 79 ? -6.052 -10.060 29.526 1.00 80.94 79 GLY A N 1
ATOM 570 C CA . GLY A 1 79 ? -6.441 -8.720 29.968 1.00 80.94 79 GLY A CA 1
ATOM 571 C C . GLY A 1 79 ? -7.915 -8.400 29.710 1.00 80.94 79 GLY A C 1
ATOM 572 O O . GLY A 1 79 ? -8.284 -7.227 29.678 1.00 80.94 79 GLY A O 1
ATOM 573 N N . LEU A 1 80 ? -8.748 -9.421 29.482 1.00 87.38 80 LEU A N 1
ATOM 574 C CA . LEU A 1 80 ? -10.164 -9.275 29.161 1.00 87.38 80 LEU A CA 1
ATOM 575 C C . LEU A 1 80 ? -11.066 -9.810 30.285 1.00 87.38 80 LEU A C 1
ATOM 577 O O . LEU A 1 80 ? -10.709 -10.788 30.949 1.00 87.38 80 LEU A O 1
ATOM 581 N N . PRO A 1 81 ? -12.254 -9.211 30.486 1.00 88.00 81 PRO A N 1
ATOM 582 C CA . PRO A 1 81 ? -13.299 -9.791 31.322 1.00 88.00 81 PRO A CA 1
ATOM 583 C C . PRO A 1 81 ? -13.728 -11.180 30.834 1.00 88.00 81 PRO A C 1
ATOM 585 O O . PRO A 1 81 ? -13.763 -11.450 29.629 1.00 88.00 81 PRO A O 1
ATOM 588 N N . VAL A 1 82 ? -14.118 -12.050 31.768 1.00 84.19 82 VAL A N 1
ATOM 589 C CA . VAL A 1 82 ? -14.625 -13.394 31.443 1.00 84.19 82 VAL A CA 1
ATOM 590 C C . VAL A 1 82 ? -15.802 -13.318 30.459 1.00 84.19 82 VAL A C 1
ATOM 592 O O . VAL A 1 82 ? -16.759 -12.570 30.662 1.00 84.19 82 VAL A O 1
ATOM 595 N N . GLY A 1 83 ? -15.733 -14.121 29.393 1.00 85.69 83 GLY A N 1
ATOM 596 C CA . GLY A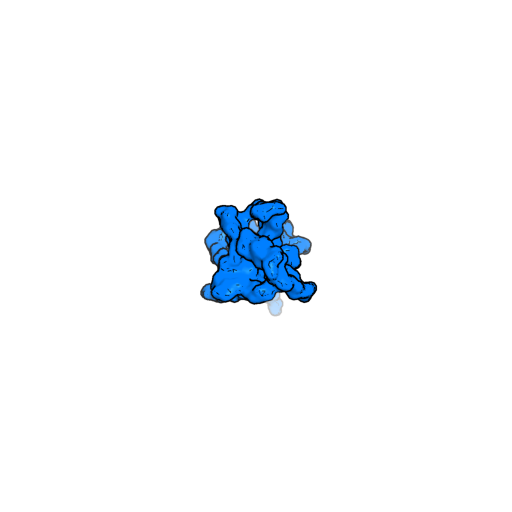 1 83 ? -16.750 -14.180 28.335 1.00 85.69 83 GLY A CA 1
ATOM 597 C C . GLY A 1 83 ? -16.515 -13.224 27.161 1.00 85.69 83 GLY A C 1
ATOM 598 O O . GLY A 1 83 ? -17.318 -13.205 26.230 1.00 85.69 83 GLY A O 1
ATOM 599 N N . MET A 1 84 ? -15.426 -12.451 27.175 1.00 90.06 84 MET A N 1
ATOM 600 C CA . MET A 1 84 ? -15.007 -11.622 26.043 1.00 90.06 84 MET A CA 1
ATOM 601 C C . MET A 1 84 ? -13.856 -12.268 25.275 1.00 90.06 84 MET A C 1
ATOM 603 O O . MET A 1 84 ? -12.953 -12.863 25.859 1.00 90.06 84 MET A O 1
ATOM 607 N N . GLN A 1 85 ? -13.873 -12.116 23.953 1.00 90.75 85 GLN A N 1
ATOM 608 C CA . GLN A 1 85 ? -12.856 -12.655 23.059 1.00 90.75 85 GLN A CA 1
ATOM 609 C C . GLN A 1 85 ? -12.303 -11.570 22.133 1.00 90.75 85 GLN A C 1
ATOM 611 O O . GLN A 1 85 ? -13.011 -10.657 21.710 1.00 90.75 85 GLN A O 1
ATOM 616 N N . GLN A 1 86 ? -11.020 -11.700 21.801 1.00 90.19 86 GLN A N 1
ATOM 617 C CA . GLN A 1 86 ? -10.338 -10.863 20.818 1.00 90.19 86 GLN A CA 1
ATOM 618 C C . GLN A 1 86 ? -10.624 -11.373 19.404 1.00 90.19 86 GLN A C 1
ATOM 620 O O . GLN A 1 86 ? -10.418 -12.551 19.111 1.00 90.19 86 GLN A O 1
ATOM 625 N N . VAL A 1 87 ? -11.053 -10.479 18.519 1.00 89.31 87 VAL A N 1
ATOM 626 C CA . VAL A 1 87 ? -11.304 -10.752 17.103 1.00 89.31 87 VAL A CA 1
ATOM 627 C C . VAL A 1 87 ? -10.396 -9.867 16.258 1.00 89.31 87 VAL A C 1
ATOM 629 O O . VAL A 1 87 ? -10.320 -8.652 16.448 1.00 89.31 87 VAL A O 1
ATOM 632 N N . PHE A 1 88 ? -9.709 -10.491 15.305 1.00 88.25 88 PHE A N 1
ATOM 633 C CA . PHE A 1 88 ? -8.819 -9.811 14.372 1.00 88.25 88 PHE A CA 1
ATOM 634 C C . PHE A 1 88 ? -9.399 -9.877 12.968 1.00 88.25 88 PHE A C 1
ATOM 636 O O . PHE A 1 88 ? -9.672 -10.962 12.453 1.00 88.25 88 PHE A O 1
ATOM 643 N N . LEU A 1 89 ? -9.545 -8.718 12.337 1.00 84.94 89 LEU A N 1
ATOM 644 C CA . LEU A 1 89 ? -9.915 -8.619 10.937 1.00 84.94 89 LEU A CA 1
ATOM 645 C C . LEU A 1 89 ? -8.674 -8.770 10.065 1.00 84.94 89 LEU A C 1
ATOM 647 O O . LEU A 1 89 ? -7.639 -8.143 10.303 1.00 84.94 89 LEU A O 1
ATOM 651 N N . ARG A 1 90 ? -8.799 -9.604 9.035 1.00 81.25 90 ARG A N 1
ATOM 652 C CA . ARG A 1 90 ? -7.784 -9.811 8.005 1.00 81.25 90 ARG A CA 1
ATOM 653 C C . ARG A 1 90 ? -8.424 -9.539 6.653 1.00 81.25 90 ARG A C 1
ATOM 655 O O . ARG A 1 90 ? -9.529 -10.002 6.394 1.00 81.25 90 ARG A O 1
ATOM 662 N N . GLY A 1 91 ? -7.743 -8.747 5.837 1.00 73.94 91 GLY A N 1
ATOM 663 C CA . GLY A 1 91 ? -8.161 -8.408 4.485 1.00 73.94 91 GLY A CA 1
ATOM 664 C C . GLY A 1 91 ? -7.115 -8.912 3.508 1.00 73.94 91 GLY A C 1
ATOM 665 O O . GLY A 1 91 ? -5.922 -8.713 3.728 1.00 73.94 91 GLY A O 1
ATOM 666 N N . GLU A 1 92 ? -7.564 -9.564 2.445 1.00 72.75 92 GLU A N 1
ATOM 667 C CA . GLU A 1 92 ? -6.716 -9.967 1.330 1.00 72.75 92 GLU A CA 1
ATOM 668 C C . GLU A 1 92 ? -6.764 -8.866 0.267 1.00 72.75 92 GLU A C 1
ATOM 670 O O . GLU A 1 92 ? -7.841 -8.414 -0.125 1.00 72.75 92 GLU A O 1
ATOM 675 N N . ALA A 1 93 ? -5.599 -8.397 -0.177 1.00 65.94 93 ALA A N 1
ATOM 676 C CA . ALA A 1 93 ? -5.496 -7.413 -1.247 1.00 65.94 93 ALA A CA 1
ATOM 677 C C . ALA A 1 93 ? -4.881 -8.081 -2.478 1.00 65.94 93 ALA A C 1
ATOM 679 O O . ALA A 1 93 ? -3.711 -8.455 -2.470 1.00 65.94 93 ALA A O 1
ATOM 680 N N . GLN A 1 94 ? -5.665 -8.211 -3.549 1.00 62.66 94 GLN A N 1
ATOM 681 C CA . GLN A 1 94 ? -5.163 -8.671 -4.840 1.00 62.66 94 GLN A CA 1
ATOM 682 C C . GLN A 1 94 ? -4.704 -7.463 -5.663 1.00 62.66 94 GLN A C 1
ATOM 684 O O . GLN A 1 94 ? -5.513 -6.626 -6.067 1.00 62.66 94 GLN A O 1
ATOM 689 N N . THR A 1 95 ? -3.403 -7.361 -5.931 1.00 62.50 95 THR A N 1
ATOM 690 C CA . THR A 1 95 ? -2.859 -6.346 -6.837 1.00 62.50 95 THR A CA 1
ATOM 691 C C . THR A 1 95 ? -2.844 -6.892 -8.263 1.00 62.50 95 THR A C 1
ATOM 693 O O . THR A 1 95 ? -2.063 -7.770 -8.616 1.00 62.50 95 THR A O 1
ATOM 696 N N . ASN A 1 96 ? -3.729 -6.374 -9.114 1.00 69.88 96 ASN A N 1
ATOM 697 C CA . ASN A 1 96 ? -3.723 -6.701 -10.538 1.00 69.88 96 ASN A CA 1
ATOM 698 C C . ASN A 1 96 ? -2.804 -5.719 -11.270 1.00 69.88 96 ASN A C 1
ATOM 700 O O . ASN A 1 96 ? -3.078 -4.520 -11.319 1.00 69.88 96 ASN A O 1
ATOM 704 N N . THR A 1 97 ? -1.706 -6.210 -11.841 1.00 67.12 97 THR A N 1
ATOM 705 C CA . THR A 1 97 ? -0.819 -5.395 -12.675 1.00 67.12 97 THR A CA 1
ATOM 706 C C . THR A 1 97 ? -1.351 -5.369 -14.107 1.00 67.12 97 THR A C 1
ATOM 708 O O . THR A 1 97 ? -1.266 -6.343 -14.852 1.00 67.12 97 THR A O 1
ATOM 711 N N . LEU A 1 98 ? -1.938 -4.240 -14.506 1.00 70.50 98 LEU A N 1
ATOM 712 C CA . LEU A 1 98 ? -2.333 -4.018 -15.894 1.00 70.50 98 LEU A CA 1
ATOM 713 C C . LEU A 1 98 ? -1.113 -3.509 -16.674 1.00 70.50 98 LEU A C 1
ATOM 715 O O . LEU A 1 98 ? -0.635 -2.401 -16.435 1.00 70.50 98 LEU A O 1
ATOM 719 N N . VAL A 1 99 ? -0.589 -4.319 -17.593 1.00 63.78 99 VAL A N 1
ATOM 720 C CA . VAL A 1 99 ? 0.495 -3.896 -18.490 1.00 63.78 99 VAL A CA 1
ATOM 721 C C . VAL A 1 99 ? -0.123 -3.230 -19.719 1.00 63.78 99 VAL A C 1
ATOM 723 O O . VAL A 1 99 ? -0.615 -3.909 -20.618 1.00 63.78 99 VAL A O 1
ATOM 726 N N . ASP A 1 100 ? -0.102 -1.896 -19.755 1.00 65.38 100 ASP A N 1
ATOM 727 C CA . ASP A 1 100 ? -0.497 -1.114 -20.930 1.00 65.38 100 ASP A CA 1
ATOM 728 C C . ASP A 1 100 ? 0.614 -1.156 -21.993 1.00 65.38 100 ASP A C 1
ATOM 730 O O . ASP A 1 100 ? 1.674 -0.537 -21.862 1.00 65.38 100 ASP A O 1
ATOM 734 N N . VAL A 1 101 ? 0.374 -1.918 -23.061 1.00 64.94 101 VAL A N 1
ATOM 735 C CA . VAL A 1 101 ? 1.315 -2.076 -24.179 1.00 64.94 101 VAL A CA 1
ATOM 736 C C . VAL A 1 101 ? 1.404 -0.792 -25.020 1.00 64.94 101 VAL A C 1
ATOM 738 O O . VAL A 1 101 ? 2.447 -0.540 -25.625 1.00 64.94 101 VAL A O 1
ATOM 741 N N . GLY A 1 102 ? 0.370 0.061 -25.014 1.00 62.62 102 GLY A N 1
ATOM 742 C CA . GLY A 1 102 ? 0.323 1.309 -25.786 1.00 62.62 102 GLY A CA 1
ATOM 743 C C . GLY A 1 102 ? 1.269 2.397 -25.269 1.00 62.62 102 GLY A C 1
ATOM 744 O O . GLY A 1 102 ? 1.805 3.168 -26.061 1.00 62.62 102 GLY A O 1
ATOM 745 N N . ASN A 1 103 ? 1.546 2.406 -23.961 1.00 54.75 103 ASN A N 1
ATOM 746 C CA . ASN A 1 103 ? 2.517 3.296 -23.306 1.00 54.75 103 ASN A CA 1
ATOM 747 C C . ASN A 1 103 ? 3.892 2.654 -23.070 1.00 54.75 103 ASN A C 1
ATOM 749 O O . ASN A 1 103 ? 4.760 3.235 -22.410 1.00 54.75 103 ASN A O 1
ATOM 753 N N . SER A 1 104 ? 4.122 1.446 -23.586 1.00 55.31 104 SER A N 1
ATOM 754 C CA . SER A 1 104 ? 5.421 0.798 -23.444 1.00 55.31 104 SER A CA 1
ATOM 755 C C . SER A 1 104 ? 6.502 1.623 -24.161 1.00 55.31 104 SER A C 1
ATOM 757 O O . SER A 1 104 ? 6.315 2.081 -25.289 1.00 55.31 104 SER A O 1
ATOM 759 N N . LYS A 1 105 ? 7.673 1.809 -23.528 1.00 55.16 105 LYS A N 1
ATOM 760 C CA . LYS A 1 105 ? 8.824 2.537 -24.113 1.00 55.16 105 LYS A CA 1
ATOM 761 C C . LYS A 1 105 ? 9.271 1.989 -25.487 1.00 55.16 105 LYS A C 1
ATOM 763 O O . LYS A 1 105 ? 10.019 2.666 -26.182 1.00 55.16 105 LYS A O 1
ATOM 768 N N . PHE A 1 106 ? 8.779 0.814 -25.884 1.00 54.38 106 PHE A N 1
ATOM 769 C CA . PHE A 1 106 ? 9.005 0.152 -27.169 1.00 54.38 106 PHE A CA 1
ATOM 770 C C . PHE A 1 106 ? 8.083 0.628 -28.311 1.00 54.38 106 PHE A C 1
ATOM 772 O O . PHE A 1 106 ? 8.338 0.292 -29.463 1.00 54.38 106 PHE A O 1
ATOM 779 N N . ALA A 1 107 ? 7.036 1.418 -28.035 1.00 50.41 107 ALA A N 1
ATOM 780 C CA . ALA A 1 107 ? 6.113 1.942 -29.053 1.00 50.41 107 ALA A CA 1
ATOM 781 C C . ALA A 1 107 ? 6.628 3.207 -29.770 1.00 50.41 107 ALA A C 1
ATOM 783 O O . ALA A 1 107 ? 5.990 3.716 -30.693 1.00 50.41 107 ALA A O 1
ATOM 784 N N . LYS A 1 108 ? 7.792 3.741 -29.377 1.00 56.81 108 LYS A N 1
ATOM 785 C CA . LYS A 1 108 ? 8.420 4.828 -30.129 1.00 56.81 108 LYS A CA 1
ATOM 786 C C . LYS A 1 108 ? 9.010 4.251 -31.414 1.00 56.81 108 LYS A C 1
ATOM 788 O O . LYS A 1 108 ? 9.962 3.482 -31.366 1.00 56.81 108 LYS A O 1
ATOM 793 N N . PHE A 1 109 ? 8.538 4.729 -32.567 1.00 56.88 109 PHE A N 1
ATOM 794 C CA . PHE A 1 109 ? 9.172 4.533 -33.885 1.00 56.88 109 PHE A CA 1
ATOM 795 C C . PHE A 1 109 ? 10.694 4.817 -33.893 1.00 56.88 109 PHE A C 1
ATOM 797 O O . PHE A 1 109 ? 11.410 4.361 -34.778 1.00 56.88 109 PHE A O 1
ATOM 804 N N . SER A 1 110 ? 11.191 5.530 -32.876 1.00 57.03 110 SER A N 1
ATOM 805 C CA . SER A 1 110 ? 12.606 5.755 -32.569 1.00 57.03 110 SER A CA 1
ATOM 806 C C . SER A 1 110 ? 13.414 4.495 -32.228 1.00 57.03 110 SER A C 1
ATOM 808 O O . SER A 1 110 ? 14.634 4.585 -32.205 1.00 57.03 110 SER A O 1
ATOM 810 N N . ASP A 1 111 ? 12.805 3.341 -31.951 1.00 56.50 111 ASP A N 1
ATOM 811 C CA . ASP A 1 111 ? 13.532 2.124 -31.550 1.00 56.50 111 ASP A CA 1
ATOM 812 C C . ASP A 1 111 ? 13.734 1.115 -32.691 1.00 56.50 111 ASP A C 1
ATOM 814 O O . ASP A 1 111 ? 14.389 0.084 -32.517 1.00 56.50 111 ASP A O 1
ATOM 818 N N . PHE A 1 112 ? 13.238 1.425 -33.891 1.00 60.41 112 PHE A N 1
ATOM 819 C CA . PHE A 1 112 ? 13.384 0.562 -35.058 1.00 60.41 112 PHE A CA 1
ATOM 820 C C . PHE A 1 112 ? 14.805 0.655 -35.641 1.00 60.41 112 PHE A C 1
ATOM 822 O O . PHE A 1 112 ? 15.243 1.715 -36.102 1.00 60.41 112 PHE A O 1
ATOM 829 N N . ARG A 1 113 ? 15.549 -0.460 -35.633 1.00 63.75 113 ARG A N 1
ATOM 830 C CA . ARG A 1 113 ? 16.867 -0.558 -36.282 1.00 63.75 113 ARG A CA 1
ATOM 831 C C . ARG A 1 113 ? 16.672 -0.550 -37.798 1.00 63.75 113 ARG A C 1
ATOM 833 O O . ARG A 1 113 ? 16.207 -1.531 -38.368 1.00 63.75 113 ARG A O 1
ATOM 840 N N . SER A 1 114 ? 17.035 0.551 -38.448 1.00 61.78 114 SER A N 1
ATOM 841 C CA . SER A 1 114 ? 17.021 0.682 -39.908 1.00 61.78 114 SER A CA 1
ATOM 842 C C . SER A 1 114 ? 18.411 1.072 -40.399 1.00 61.78 114 SER A C 1
ATOM 844 O O . SER A 1 114 ? 19.087 1.885 -39.780 1.00 61.78 114 SER A O 1
ATOM 846 N N . SER A 1 115 ? 18.866 0.481 -41.501 1.00 66.38 115 SER A N 1
ATOM 847 C CA . SER A 1 115 ? 20.140 0.830 -42.134 1.00 66.38 115 SER A CA 1
ATOM 848 C C . SER A 1 115 ? 19.927 1.044 -43.623 1.00 66.38 115 SER A C 1
ATOM 850 O O . SER A 1 115 ? 19.326 0.202 -44.285 1.00 66.38 115 SER A O 1
ATOM 852 N N . ILE A 1 116 ? 20.445 2.148 -44.146 1.00 78.25 116 ILE A N 1
ATOM 853 C CA . ILE A 1 116 ? 20.442 2.484 -45.569 1.00 78.25 116 ILE A CA 1
ATOM 854 C C . ILE A 1 116 ? 21.851 2.218 -46.094 1.00 78.25 116 ILE A C 1
ATOM 856 O O . ILE A 1 116 ? 22.820 2.657 -45.480 1.00 78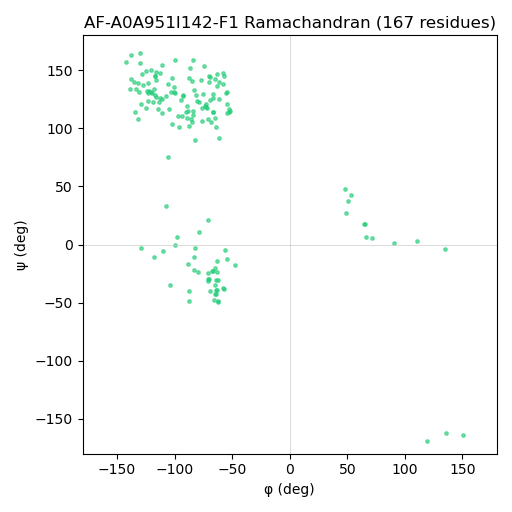.25 116 ILE A O 1
ATOM 860 N N . GLY A 1 117 ? 21.998 1.503 -47.207 1.00 80.88 117 GLY A N 1
ATOM 861 C CA . GLY A 1 117 ? 23.313 1.209 -47.773 1.00 80.88 117 GLY A CA 1
ATOM 862 C C . GLY A 1 117 ? 23.347 1.245 -49.295 1.00 80.88 117 GLY A C 1
ATOM 863 O O . GLY A 1 117 ? 22.321 1.096 -49.950 1.00 80.88 117 GLY A O 1
ATOM 864 N N . MET A 1 118 ? 24.544 1.451 -49.838 1.00 82.31 118 MET A N 1
ATOM 865 C CA . MET A 1 118 ? 24.851 1.444 -51.265 1.00 82.31 118 MET A CA 1
ATOM 866 C C . MET A 1 118 ? 25.936 0.401 -51.538 1.00 82.31 118 MET A C 1
ATOM 868 O O . MET A 1 118 ? 26.971 0.388 -50.868 1.00 82.31 118 MET A O 1
ATOM 872 N N . GLU A 1 119 ? 25.705 -0.459 -52.530 1.00 85.38 119 GLU A N 1
ATOM 873 C CA . GLU A 1 119 ? 26.676 -1.442 -53.011 1.00 85.38 119 GLU A CA 1
ATOM 874 C C . GLU A 1 119 ? 27.102 -1.095 -54.443 1.00 85.38 119 GLU A C 1
ATOM 876 O O . GLU A 1 119 ? 26.268 -1.025 -55.343 1.00 85.38 119 GLU A O 1
ATOM 881 N N . LEU A 1 120 ? 28.405 -0.909 -54.662 1.00 83.56 120 LEU A N 1
ATOM 882 C CA . LEU A 1 120 ? 29.000 -0.708 -55.982 1.00 83.56 120 LEU A CA 1
ATOM 883 C C . LEU A 1 120 ? 29.850 -1.928 -56.346 1.00 83.56 120 LEU A C 1
ATOM 885 O O . LEU A 1 120 ? 30.764 -2.300 -55.608 1.00 83.56 120 LEU A O 1
ATOM 889 N N . ARG A 1 121 ? 29.568 -2.541 -57.498 1.00 81.88 121 ARG A N 1
ATOM 890 C CA . ARG A 1 121 ? 30.331 -3.675 -58.035 1.00 81.88 121 ARG A CA 1
ATOM 891 C C . ARG A 1 121 ? 31.016 -3.249 -59.326 1.00 81.88 121 ARG A C 1
ATOM 893 O O . ARG A 1 121 ? 30.337 -2.931 -60.295 1.00 81.88 121 ARG A O 1
ATOM 900 N N . VAL A 1 122 ? 32.346 -3.253 -59.335 1.00 80.50 122 VAL A N 1
ATOM 901 C CA . VAL A 1 122 ? 33.159 -2.887 -60.503 1.00 80.50 122 VAL A CA 1
ATOM 902 C C . VAL A 1 122 ? 34.029 -4.075 -60.887 1.00 80.50 122 VAL A C 1
ATOM 904 O O . VAL A 1 122 ? 34.679 -4.678 -60.037 1.00 80.50 122 VAL A O 1
ATOM 907 N N . GLN A 1 123 ? 34.047 -4.430 -62.168 1.00 77.88 123 GLN A N 1
ATOM 908 C CA . GLN A 1 123 ? 34.989 -5.415 -62.695 1.00 77.88 123 GLN A CA 1
ATOM 909 C C . GLN A 1 123 ? 36.259 -4.686 -63.122 1.00 77.88 123 GLN A C 1
ATOM 911 O O . GLN A 1 123 ? 36.206 -3.796 -63.969 1.00 77.88 123 GLN A O 1
ATOM 916 N N . VAL A 1 124 ? 37.393 -5.025 -62.506 1.00 79.25 124 VAL A N 1
ATOM 917 C CA . VAL A 1 124 ? 38.669 -4.378 -62.828 1.00 79.25 124 VAL A CA 1
ATOM 918 C C . VAL A 1 124 ? 39.277 -5.083 -64.047 1.00 79.25 124 VAL A C 1
ATOM 920 O O . VAL A 1 124 ? 39.641 -6.256 -63.937 1.00 79.25 124 VAL A O 1
ATOM 923 N N . PRO A 1 125 ? 39.427 -4.400 -65.197 1.00 68.81 125 PRO A N 1
ATOM 924 C CA . PRO A 1 125 ? 39.813 -5.038 -66.460 1.00 68.81 125 PRO A CA 1
ATOM 925 C C . PRO A 1 125 ? 41.244 -5.590 -66.452 1.00 68.81 125 PRO A C 1
ATOM 927 O O . PRO A 1 125 ? 41.553 -6.509 -67.196 1.00 68.81 125 PRO A O 1
ATOM 930 N N . ILE A 1 126 ? 42.109 -5.061 -65.582 1.00 74.19 126 ILE A N 1
ATOM 931 C CA . ILE A 1 126 ? 43.528 -5.438 -65.508 1.00 74.19 126 ILE A CA 1
ATOM 932 C C . ILE A 1 126 ? 43.730 -6.762 -64.745 1.00 74.19 126 ILE A C 1
ATOM 934 O O . ILE A 1 126 ? 44.732 -7.437 -64.950 1.00 74.19 126 ILE A O 1
ATOM 938 N N . VAL A 1 127 ? 42.788 -7.150 -63.872 1.00 70.69 127 VAL A N 1
ATOM 939 C CA . VAL A 1 127 ? 42.958 -8.285 -62.937 1.00 70.69 127 VAL A CA 1
ATOM 940 C C . VAL A 1 127 ? 41.786 -9.285 -62.997 1.00 70.69 127 VAL A C 1
ATOM 942 O O . VAL A 1 127 ? 41.822 -10.312 -62.334 1.00 70.69 127 VAL A O 1
ATOM 945 N N . ASN A 1 128 ? 40.740 -9.030 -63.799 1.00 69.44 128 ASN A N 1
ATOM 946 C CA . ASN A 1 128 ? 39.539 -9.877 -63.941 1.00 69.44 128 ASN A CA 1
ATOM 947 C C . ASN A 1 128 ? 38.896 -10.306 -62.601 1.00 69.44 128 ASN A C 1
ATOM 949 O O . ASN A 1 128 ? 38.241 -11.344 -62.500 1.00 69.44 128 ASN A O 1
ATOM 953 N N . VAL A 1 129 ? 39.081 -9.505 -61.548 1.00 76.62 129 VAL A N 1
ATOM 954 C CA . VAL A 1 129 ? 38.478 -9.743 -60.233 1.00 76.62 129 VAL A CA 1
ATOM 955 C C . VAL A 1 129 ? 37.332 -8.770 -59.992 1.00 76.62 129 VAL A C 1
ATOM 957 O O . VAL A 1 129 ? 37.451 -7.578 -60.300 1.00 76.62 129 VAL A O 1
ATOM 960 N N . PRO A 1 130 ? 36.210 -9.243 -59.419 1.00 77.25 130 PRO A N 1
ATOM 961 C CA . PRO A 1 130 ? 35.131 -8.366 -59.011 1.00 77.25 130 PRO A CA 1
ATOM 962 C C . PRO A 1 130 ? 35.559 -7.586 -57.767 1.00 77.25 130 PRO A C 1
ATOM 964 O O . PRO A 1 130 ? 35.847 -8.165 -56.716 1.00 77.25 130 PRO A O 1
ATOM 967 N N . PHE A 1 131 ? 35.562 -6.265 -57.883 1.00 82.81 131 PHE A N 1
ATOM 968 C CA . PHE A 1 131 ? 35.720 -5.348 -56.768 1.00 82.81 131 PHE A CA 1
ATOM 969 C C . PHE A 1 131 ? 34.338 -4.960 -56.244 1.00 82.81 131 PHE A C 1
ATOM 971 O O . PHE A 1 131 ? 33.471 -4.551 -57.022 1.00 82.81 131 PHE A O 1
ATOM 978 N N . ARG A 1 132 ? 34.102 -5.095 -54.935 1.00 87.00 132 ARG A N 1
ATOM 979 C CA . ARG A 1 132 ? 32.835 -4.674 -54.316 1.00 87.00 132 ARG A CA 1
ATOM 980 C C . ARG A 1 132 ? 33.084 -3.658 -53.227 1.00 87.00 132 ARG A C 1
ATOM 982 O O . ARG A 1 132 ? 33.906 -3.892 -52.342 1.00 87.00 132 ARG A O 1
ATOM 989 N N . LEU A 1 133 ? 32.311 -2.587 -53.271 1.00 84.12 133 LEU A N 1
ATOM 990 C CA . LEU A 1 133 ? 32.295 -1.523 -52.290 1.00 84.12 133 LEU A CA 1
ATOM 991 C C . LEU A 1 133 ? 30.923 -1.471 -51.632 1.00 84.12 133 LEU A C 1
ATOM 993 O O . LEU A 1 133 ? 29.914 -1.414 -52.326 1.00 84.12 133 LEU A O 1
ATOM 997 N N . ILE A 1 134 ? 30.883 -1.485 -50.305 1.00 85.19 134 ILE A N 1
ATOM 998 C CA . ILE A 1 134 ? 29.652 -1.445 -49.520 1.00 85.19 134 ILE A CA 1
ATOM 999 C C . ILE A 1 134 ? 29.756 -0.271 -48.556 1.00 85.19 134 ILE A C 1
ATOM 1001 O O . ILE A 1 134 ? 30.616 -0.251 -47.671 1.00 85.19 134 ILE A O 1
ATOM 1005 N N . TYR A 1 135 ? 28.858 0.691 -48.715 1.00 81.94 135 TYR A N 1
ATOM 1006 C CA . TYR A 1 135 ? 28.647 1.768 -47.762 1.00 81.94 135 TYR A CA 1
ATOM 1007 C C . TYR A 1 135 ? 27.329 1.531 -47.036 1.00 81.94 135 TYR A C 1
ATOM 1009 O O . TYR A 1 135 ? 26.306 1.331 -47.680 1.00 81.94 135 TYR A O 1
ATOM 1017 N N . ALA A 1 136 ? 27.339 1.553 -45.709 1.00 82.38 136 ALA A N 1
ATOM 1018 C CA . ALA A 1 136 ? 26.138 1.429 -44.894 1.00 82.38 136 ALA A CA 1
ATOM 1019 C C . ALA A 1 136 ? 26.067 2.584 -43.894 1.00 82.38 136 ALA A C 1
ATOM 1021 O O . ALA A 1 136 ? 27.062 2.933 -43.259 1.00 82.38 136 ALA A O 1
ATOM 1022 N N . TYR A 1 137 ? 24.878 3.150 -43.743 1.00 78.56 137 TYR A N 1
ATOM 1023 C CA . TYR A 1 137 ? 24.554 4.249 -42.852 1.00 78.56 137 TYR A CA 1
ATOM 1024 C C . TYR A 1 137 ? 23.334 3.878 -42.003 1.00 78.56 137 TYR A C 1
ATOM 1026 O O . TYR A 1 137 ? 22.260 3.585 -42.528 1.00 78.56 137 TYR A O 1
ATOM 1034 N N . ASN A 1 138 ? 23.498 3.887 -40.682 1.00 79.62 138 ASN A N 1
ATOM 1035 C CA . ASN A 1 138 ? 22.418 3.652 -39.729 1.00 79.62 138 ASN A CA 1
ATOM 1036 C C . ASN A 1 138 ? 21.966 5.006 -39.142 1.00 79.62 138 ASN A C 1
ATOM 1038 O O . ASN A 1 138 ? 22.671 5.553 -38.286 1.00 79.62 138 ASN A O 1
ATOM 1042 N N . PRO A 1 139 ? 20.821 5.575 -39.576 1.00 66.88 139 PRO A N 1
ATOM 1043 C CA . PRO A 1 139 ? 20.303 6.827 -39.023 1.00 66.88 139 PRO A CA 1
ATOM 1044 C C . PRO A 1 139 ? 19.942 6.727 -37.535 1.00 66.88 139 PRO A C 1
ATOM 1046 O O . PRO A 1 139 ? 19.971 7.746 -36.850 1.00 66.88 139 PRO A O 1
ATOM 1049 N N . ASN A 1 140 ? 19.653 5.524 -37.033 1.00 65.62 140 ASN A N 1
ATOM 1050 C CA . ASN A 1 140 ? 19.232 5.257 -35.661 1.00 65.62 140 ASN A CA 1
ATOM 1051 C C . ASN A 1 140 ? 20.337 4.580 -34.822 1.00 65.62 140 ASN A C 1
ATOM 1053 O O . ASN A 1 140 ? 20.075 3.724 -33.975 1.00 65.62 140 ASN A O 1
ATOM 1057 N N . ALA A 1 141 ? 21.602 4.916 -35.094 1.00 62.41 141 ALA A N 1
ATOM 1058 C CA . ALA A 1 141 ? 22.732 4.425 -34.314 1.00 62.41 141 ALA A CA 1
ATOM 1059 C C . ALA A 1 141 ? 22.670 4.994 -32.888 1.00 62.41 141 ALA A C 1
ATOM 1061 O O . ALA A 1 141 ? 22.815 6.203 -32.682 1.00 62.41 141 ALA A O 1
ATOM 1062 N N . ARG A 1 142 ? 22.457 4.118 -31.901 1.00 64.88 142 ARG A N 1
ATOM 1063 C CA . ARG A 1 142 ? 22.417 4.505 -30.489 1.00 64.88 142 ARG A CA 1
ATOM 1064 C C . ARG A 1 142 ? 23.833 4.833 -30.025 1.00 64.88 142 ARG A C 1
ATOM 1066 O O . ARG A 1 142 ? 24.718 3.980 -30.069 1.00 64.88 142 ARG A O 1
ATOM 1073 N N . ARG A 1 143 ? 24.038 6.078 -29.600 1.00 59.44 143 ARG A N 1
ATOM 1074 C CA . ARG A 1 143 ? 25.278 6.550 -28.979 1.00 59.44 143 ARG A CA 1
ATOM 1075 C C . ARG A 1 143 ? 24.949 7.118 -27.612 1.00 59.44 143 ARG A C 1
ATOM 1077 O O . ARG A 1 143 ? 24.140 8.036 -27.521 1.00 59.44 143 ARG A O 1
ATOM 1084 N N . GLY A 1 144 ? 25.590 6.583 -26.581 1.00 62.00 144 GLY A N 1
ATOM 1085 C CA . GLY A 1 144 ? 25.462 7.072 -25.210 1.00 62.00 144 GLY A CA 1
ATOM 1086 C C . GLY A 1 144 ? 24.906 6.039 -24.237 1.00 62.00 144 GLY A C 1
ATOM 1087 O O . GLY A 1 144 ? 24.820 4.846 -24.535 1.00 62.00 144 GLY A O 1
ATOM 1088 N N . PHE A 1 145 ? 24.572 6.524 -23.044 1.00 55.59 145 PHE A N 1
ATOM 1089 C CA . PHE A 1 145 ? 23.977 5.734 -21.976 1.00 55.59 145 PHE A CA 1
ATOM 1090 C C . PHE A 1 145 ? 22.493 5.490 -22.249 1.00 55.59 145 PHE A C 1
ATOM 1092 O O . PHE A 1 145 ? 21.785 6.372 -22.729 1.00 55.59 145 PHE A O 1
ATOM 1099 N N . VAL A 1 146 ? 22.014 4.291 -21.930 1.00 57.47 146 VAL A N 1
ATOM 1100 C CA . VAL A 1 146 ? 20.584 3.978 -21.990 1.00 57.47 146 VAL A CA 1
ATOM 1101 C C . VAL A 1 146 ? 19.912 4.509 -20.726 1.00 57.47 146 VAL A C 1
ATOM 1103 O O . VAL A 1 146 ? 20.281 4.106 -19.623 1.00 57.47 146 VAL A O 1
ATOM 1106 N N . ASP A 1 147 ? 18.893 5.359 -20.882 1.00 53.66 147 ASP A N 1
ATOM 1107 C CA . ASP A 1 147 ? 18.023 5.797 -19.783 1.00 53.66 147 ASP A CA 1
ATOM 1108 C C . ASP A 1 147 ? 17.287 4.592 -19.166 1.00 53.66 147 ASP A C 1
ATOM 1110 O O . ASP A 1 147 ? 16.199 4.201 -19.609 1.00 53.66 147 ASP A O 1
ATOM 1114 N N . GLY A 1 148 ? 17.895 3.994 -18.137 1.00 57.19 148 GLY A N 1
ATOM 1115 C CA . GLY A 1 148 ? 17.318 2.904 -17.345 1.00 57.19 148 GLY A CA 1
ATOM 1116 C C . GLY A 1 148 ? 18.237 1.716 -17.048 1.00 57.19 148 GLY A C 1
ATOM 1117 O O . GLY A 1 148 ? 17.808 0.830 -16.317 1.00 57.19 148 GLY A O 1
ATOM 1118 N N . VAL A 1 149 ? 19.474 1.672 -17.563 1.00 57.84 149 VAL A N 1
ATOM 1119 C CA . VAL A 1 149 ? 20.453 0.627 -17.201 1.00 57.84 149 VAL A CA 1
ATOM 1120 C C . VAL A 1 149 ? 21.800 1.280 -16.865 1.00 57.84 149 VAL A C 1
ATOM 1122 O O . VAL A 1 149 ? 22.472 1.773 -17.774 1.00 57.84 149 VAL A O 1
ATOM 1125 N N . PRO A 1 150 ? 22.220 1.319 -15.585 1.00 49.84 150 PRO A N 1
ATOM 1126 C CA . PRO A 1 150 ? 23.506 1.903 -15.220 1.00 49.84 150 PRO A CA 1
ATOM 1127 C C . PRO A 1 150 ? 24.665 1.087 -15.823 1.00 49.84 150 PRO A C 1
ATOM 1129 O O . PRO A 1 150 ? 24.612 -0.140 -15.879 1.00 49.84 150 PRO A O 1
ATOM 1132 N N . ASN A 1 151 ? 25.718 1.780 -16.269 1.00 56.16 151 ASN A N 1
ATOM 1133 C CA . ASN A 1 151 ? 26.992 1.240 -16.779 1.00 56.16 151 ASN A CA 1
ATOM 1134 C C . ASN A 1 151 ? 27.027 0.533 -18.152 1.00 56.16 151 ASN A C 1
ATOM 1136 O O . ASN A 1 151 ? 28.098 0.064 -18.539 1.00 56.16 151 ASN A O 1
ATOM 1140 N N . PHE A 1 152 ? 25.947 0.505 -18.938 1.00 58.25 152 PHE A N 1
ATOM 1141 C CA . PHE A 1 152 ? 26.015 -0.011 -20.315 1.00 58.25 152 PHE A CA 1
ATOM 1142 C C . PHE A 1 152 ? 26.176 1.112 -21.348 1.00 58.25 152 PHE A C 1
ATOM 1144 O O . PHE A 1 152 ? 25.252 1.885 -21.604 1.00 58.25 152 PHE A O 1
ATOM 1151 N N . PHE A 1 153 ? 27.359 1.170 -21.965 1.00 54.91 153 PHE A N 1
ATOM 1152 C CA . PHE A 1 153 ? 27.661 2.033 -23.105 1.00 54.91 153 PHE A CA 1
ATOM 1153 C C . PHE A 1 153 ? 27.470 1.274 -24.416 1.00 54.91 153 PHE A C 1
ATOM 1155 O O . PHE A 1 153 ? 28.110 0.247 -24.644 1.00 54.91 153 PHE A O 1
ATOM 1162 N N . PHE A 1 154 ? 26.640 1.814 -25.306 1.00 62.91 154 PHE A N 1
ATOM 1163 C CA . PHE A 1 154 ? 26.557 1.353 -26.688 1.00 62.91 154 PHE A CA 1
ATOM 1164 C C . PHE A 1 154 ? 27.262 2.369 -27.592 1.00 62.91 154 PHE A C 1
ATOM 1166 O O . PHE A 1 154 ? 26.846 3.526 -27.677 1.00 62.91 154 PHE A O 1
ATOM 1173 N N . ASP A 1 155 ? 28.337 1.937 -28.254 1.00 62.53 155 ASP A N 1
ATOM 1174 C CA . ASP A 1 155 ? 29.006 2.697 -29.317 1.00 62.53 155 ASP A CA 1
ATOM 1175 C C . ASP A 1 155 ? 28.670 2.077 -30.678 1.00 62.53 155 ASP A C 1
ATOM 1177 O O . ASP A 1 155 ? 29.446 1.328 -31.279 1.00 62.53 155 ASP A O 1
ATOM 1181 N N . GLU A 1 156 ? 27.449 2.330 -31.150 1.00 66.38 156 GLU A N 1
ATOM 1182 C CA . GLU A 1 156 ? 27.040 1.889 -32.478 1.00 66.38 156 GLU A CA 1
ATOM 1183 C C . GLU A 1 156 ? 27.603 2.843 -33.549 1.00 66.38 156 GLU A C 1
ATOM 1185 O O . GLU A 1 156 ? 27.378 4.062 -33.546 1.00 66.38 156 GLU A O 1
ATOM 1190 N N . ARG A 1 157 ? 28.374 2.290 -34.497 1.00 64.69 157 ARG A N 1
ATOM 1191 C CA . ARG A 1 157 ? 28.974 3.070 -35.588 1.00 64.69 157 ARG A CA 1
ATOM 1192 C C . ARG A 1 157 ? 27.898 3.490 -36.590 1.00 64.69 157 ARG A C 1
ATOM 1194 O O . ARG A 1 157 ? 27.294 2.657 -37.257 1.00 64.69 157 ARG A O 1
ATOM 1201 N N . LYS A 1 158 ? 27.712 4.806 -36.724 1.00 72.88 158 LYS A N 1
ATOM 1202 C CA . LYS A 1 158 ? 26.709 5.439 -37.596 1.00 72.88 158 LYS A CA 1
ATOM 1203 C C . LYS A 1 158 ? 26.937 5.176 -39.090 1.00 72.88 158 LYS A C 1
ATOM 1205 O O . LYS A 1 158 ? 25.979 5.123 -39.854 1.00 72.88 158 LYS A O 1
ATOM 1210 N N . SER A 1 159 ? 28.188 5.001 -39.508 1.00 78.81 159 SER A N 1
ATOM 1211 C CA . SER A 1 159 ? 28.555 4.666 -40.884 1.00 78.81 159 SER A CA 1
ATOM 1212 C C . SER A 1 159 ? 29.650 3.603 -40.912 1.00 78.81 159 SER A C 1
ATOM 1214 O O . SER A 1 159 ? 30.555 3.592 -40.074 1.00 78.81 159 SER A O 1
ATOM 1216 N N . VAL A 1 160 ? 29.556 2.688 -41.875 1.00 82.44 160 VAL A N 1
ATOM 1217 C CA . VAL A 1 160 ? 30.527 1.615 -42.099 1.00 82.44 160 VAL A CA 1
ATOM 1218 C C . VAL A 1 160 ? 30.849 1.541 -43.585 1.00 82.44 160 VAL A C 1
ATOM 1220 O O . VAL A 1 160 ? 29.956 1.539 -44.430 1.00 82.44 160 VAL A O 1
ATOM 1223 N N . PHE A 1 161 ? 32.141 1.447 -43.886 1.00 85.19 161 PHE A N 1
ATOM 1224 C CA . PHE A 1 161 ? 32.665 1.243 -45.228 1.00 85.19 161 PHE A CA 1
ATOM 1225 C C . PHE A 1 161 ? 33.389 -0.100 -45.282 1.00 85.19 161 PHE A C 1
ATOM 1227 O O . PHE A 1 161 ? 34.252 -0.375 -44.446 1.00 85.19 161 PHE A O 1
ATOM 1234 N N . ARG A 1 162 ? 33.020 -0.955 -46.235 1.00 86.81 162 ARG A N 1
ATOM 1235 C CA . ARG A 1 162 ? 33.640 -2.268 -46.452 1.00 86.81 162 ARG A CA 1
ATOM 1236 C C . ARG A 1 162 ? 33.965 -2.434 -47.926 1.00 86.81 162 ARG A C 1
ATOM 1238 O O . ARG A 1 162 ? 33.153 -2.087 -48.778 1.00 86.81 162 ARG A O 1
ATOM 1245 N N . PHE A 1 163 ? 35.125 -3.009 -48.217 1.00 85.38 163 PHE A N 1
ATOM 1246 C CA . PHE A 1 163 ? 35.489 -3.418 -49.566 1.00 85.38 163 PHE A CA 1
ATOM 1247 C C . PHE A 1 163 ? 35.871 -4.898 -49.578 1.00 85.38 163 PHE A C 1
ATOM 1249 O O . PHE A 1 163 ? 36.354 -5.432 -48.580 1.00 85.38 163 PHE A O 1
ATOM 1256 N N . SER A 1 164 ? 35.624 -5.567 -50.700 1.00 84.00 164 SER A N 1
ATOM 1257 C CA . SER A 1 164 ? 36.062 -6.945 -50.927 1.00 84.00 164 SER A CA 1
ATOM 1258 C C . SER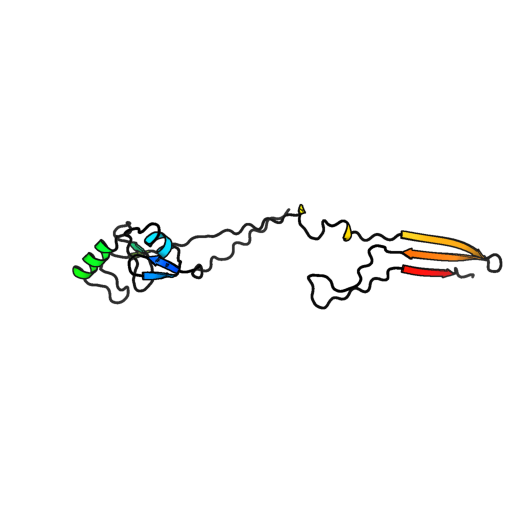 A 1 164 ? 36.653 -7.082 -52.323 1.00 84.00 164 SER A C 1
ATOM 1260 O O . SER A 1 164 ? 36.142 -6.495 -53.281 1.00 84.00 164 SER A O 1
ATOM 1262 N N . VAL A 1 165 ? 37.733 -7.854 -52.415 1.00 81.12 165 VAL A N 1
ATOM 1263 C CA . VAL A 1 165 ? 38.438 -8.166 -53.659 1.00 81.12 165 VAL A CA 1
ATOM 1264 C C . VAL A 1 165 ? 38.372 -9.677 -53.843 1.00 81.12 165 VAL A C 1
ATOM 1266 O O . VAL A 1 165 ? 38.755 -10.426 -52.944 1.00 81.12 165 VAL A O 1
ATOM 1269 N N . GLY A 1 166 ? 37.827 -10.133 -54.972 1.00 76.81 166 GLY A N 1
ATOM 1270 C CA . GLY A 1 166 ? 37.863 -11.553 -55.324 1.00 76.81 166 GLY A CA 1
ATOM 1271 C C . GLY A 1 166 ? 39.303 -12.038 -55.521 1.00 76.81 166 GLY A C 1
ATOM 1272 O O . GLY A 1 166 ? 40.149 -11.279 -55.982 1.00 76.81 166 GLY A O 1
ATOM 1273 N N . ARG A 1 167 ? 39.586 -13.299 -55.178 1.00 74.06 167 ARG A N 1
ATOM 1274 C CA . ARG A 1 167 ? 40.873 -13.945 -55.487 1.00 74.06 167 ARG A CA 1
ATOM 1275 C C . ARG A 1 167 ? 40.847 -14.538 -56.898 1.00 74.06 167 ARG A C 1
ATOM 1277 O O . ARG A 1 167 ? 39.828 -15.109 -57.286 1.00 74.06 167 ARG A O 1
ATOM 1284 N N . THR A 1 168 ? 41.952 -14.422 -57.630 1.00 67.38 168 THR A N 1
ATOM 1285 C CA . THR A 1 168 ? 42.220 -15.211 -58.845 1.00 67.38 168 THR A CA 1
ATOM 1286 C C . THR A 1 168 ? 42.867 -16.543 -58.453 1.00 67.38 168 T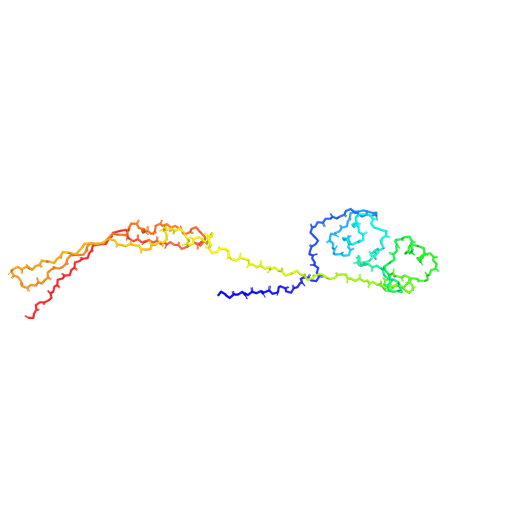HR A C 1
ATOM 1288 O O . THR A 1 168 ? 43.508 -16.618 -57.402 1.00 67.38 168 THR A O 1
ATOM 1291 N N . PHE A 1 169 ? 42.672 -17.587 -59.260 1.00 60.50 169 PHE A N 1
ATOM 1292 C CA . PHE A 1 169 ? 43.423 -18.845 -59.168 1.00 60.50 169 PHE A CA 1
ATOM 1293 C C . PHE A 1 169 ? 44.591 -18.816 -60.147 1.00 60.50 169 PHE A C 1
ATOM 1295 O O . PHE A 1 169 ? 44.404 -18.204 -61.225 1.00 60.50 169 PHE A O 1
#

Foldseek 3Di:
DDFDQPQDPPPQWPQQPDWDDADPGIDGHTPLCCVCRPVHHQFDADPPPRFFKDAPPDTDGPVVQVVLVVPADADPPRRGGPRIDGHHDDDGDGDGDDDDPCPPPVPPPLVDWDKDKDKDWDQDPVARKIKIKIKIATPSQDADDDPPDPPDGRDGDRIDIDMDIDDDD